Protein AF-A0AAJ0L9N7-F1 (afdb_monomer_lite)

Radius of gyration: 23.07 Å; chains: 1; bounding box: 60×70×43 Å

Secondary structure (DSSP, 8-state):
----------------------TTSSSSHHHHHHHT-HHHHHHHHHHHHHHTSHHHHHHHHHHTHHHHHHHHHHHHHHHHHHHHHHHHHHHHHHTTS-HHHHHHHHHHHHTT-HHHHHHHHHHHHHHHHHHHHHHHHHHHHHHHHHH-

Sequence (148 aa):
MIRLLTIVTASIALASCGNASAQCATRDAQGLVASMKPAEQFKSILTMVVGRTQTAAMVKARDGASGDQKLAQAIDAAVKRHNAEWEKNLVSSWQSLSATEIGQACAAMQKNDQRSFMPFAERVGPRVQSLNEPLLRSAAEEVLKTAW

Structure (mmCIF, N/CA/C/O backbone):
data_AF-A0AAJ0L9N7-F1
#
_entry.id   AF-A0AAJ0L9N7-F1
#
loop_
_atom_site.group_PDB
_atom_site.id
_atom_site.type_symbol
_atom_site.label_atom_id
_atom_site.label_alt_id
_atom_site.label_comp_id
_atom_site.label_asym_id
_atom_site.label_entity_id
_atom_site.label_seq_id
_atom_site.pdbx_PDB_ins_code
_atom_site.Cartn_x
_atom_site.Cartn_y
_atom_site.Cartn_z
_atom_site.occupancy
_atom_site.B_iso_or_equiv
_atom_site.auth_seq_id
_atom_site.auth_comp_id
_atom_site.auth_asym_id
_atom_site.auth_atom_id
_atom_site.pdbx_PDB_model_num
ATOM 1 N N . MET A 1 1 ? -36.545 59.651 -20.093 1.00 35.72 1 MET A N 1
ATOM 2 C CA . MET A 1 1 ? -37.618 58.785 -20.623 1.00 35.72 1 MET A CA 1
ATOM 3 C C . MET A 1 1 ? -37.363 57.369 -20.121 1.00 35.72 1 MET A C 1
ATOM 5 O O . MET A 1 1 ? -36.247 56.917 -20.299 1.00 35.72 1 MET A O 1
ATOM 9 N N . ILE A 1 2 ? -38.348 56.785 -19.416 1.00 35.78 2 ILE A N 1
ATOM 10 C CA . ILE A 1 2 ? -38.889 55.405 -19.549 1.00 35.78 2 ILE A CA 1
ATOM 11 C C . ILE A 1 2 ? -37.865 54.252 -19.645 1.00 35.78 2 ILE A C 1
ATOM 13 O O . ILE A 1 2 ? -37.016 54.279 -20.516 1.00 35.78 2 ILE A O 1
ATOM 17 N N . ARG A 1 3 ? -37.951 53.107 -18.957 1.00 36.12 3 ARG A N 1
ATOM 18 C CA . ARG A 1 3 ? -38.652 52.535 -17.785 1.00 36.12 3 ARG A CA 1
ATOM 19 C C . ARG A 1 3 ? -38.200 51.053 -17.792 1.00 36.12 3 ARG A C 1
ATOM 21 O O . ARG A 1 3 ? -38.256 50.445 -18.849 1.00 36.12 3 ARG A O 1
ATOM 28 N N . LEU A 1 4 ? -37.898 50.505 -16.612 1.00 39.31 4 LEU A N 1
ATOM 29 C CA . LEU A 1 4 ? -38.207 49.137 -16.145 1.00 39.31 4 LEU A CA 1
ATOM 30 C C . LEU A 1 4 ? -37.656 47.864 -16.844 1.00 39.31 4 LEU A C 1
ATOM 32 O O . LEU A 1 4 ? -37.852 47.640 -18.029 1.00 39.31 4 LEU A O 1
ATOM 36 N N . LEU A 1 5 ? -37.220 46.957 -15.946 1.00 41.75 5 LEU A N 1
ATOM 37 C CA . LEU A 1 5 ? -37.193 45.478 -16.000 1.00 41.75 5 LEU A CA 1
ATOM 38 C C . LEU A 1 5 ? -36.020 44.865 -16.795 1.00 41.75 5 LEU A C 1
ATOM 40 O O . LEU A 1 5 ? -35.816 45.157 -17.958 1.00 41.75 5 LEU A O 1
ATOM 44 N N . THR A 1 6 ? -35.199 43.968 -16.241 1.00 45.72 6 THR A N 1
ATOM 45 C CA . THR A 1 6 ? -35.601 42.796 -15.448 1.00 45.72 6 THR A CA 1
ATOM 46 C C . THR A 1 6 ? -34.448 42.317 -14.560 1.00 45.72 6 THR A C 1
ATOM 48 O O . THR A 1 6 ? -33.319 42.148 -15.012 1.00 45.72 6 THR A O 1
ATOM 51 N N . ILE A 1 7 ? -34.768 42.076 -13.291 1.00 47.03 7 ILE A N 1
ATOM 52 C CA . ILE A 1 7 ? -33.975 41.310 -12.331 1.00 47.03 7 ILE A CA 1
ATOM 53 C C . ILE A 1 7 ? -33.958 39.852 -12.798 1.00 47.03 7 ILE A C 1
ATOM 55 O O . ILE A 1 7 ? -35.017 39.238 -12.894 1.00 47.03 7 ILE A O 1
ATOM 59 N N . VAL A 1 8 ? -32.777 39.276 -13.014 1.00 39.59 8 VAL A N 1
ATOM 60 C CA . VAL A 1 8 ? -32.585 37.831 -12.837 1.00 39.59 8 VAL A CA 1
ATOM 61 C C . VAL A 1 8 ? -31.433 37.643 -11.864 1.00 39.59 8 VAL A C 1
ATOM 63 O O . VAL A 1 8 ? -30.267 37.510 -12.223 1.00 39.59 8 VAL A O 1
ATOM 66 N N . THR A 1 9 ? -31.801 37.669 -10.589 1.00 46.03 9 THR A N 1
ATOM 67 C CA . THR A 1 9 ? -31.110 36.990 -9.500 1.00 46.03 9 THR A CA 1
ATOM 68 C C . THR A 1 9 ? -31.055 35.498 -9.823 1.00 46.03 9 THR A C 1
ATOM 70 O O . THR A 1 9 ? -31.928 34.727 -9.438 1.00 46.03 9 THR A O 1
ATOM 73 N N . ALA A 1 10 ? -30.015 35.069 -10.532 1.00 38.81 10 ALA A N 1
ATOM 74 C CA . ALA A 1 10 ? -29.570 33.685 -10.471 1.00 38.81 10 ALA A CA 1
ATOM 75 C C . ALA A 1 10 ? -28.557 33.593 -9.330 1.00 38.81 10 ALA A C 1
ATOM 77 O O . ALA A 1 10 ? -27.344 33.634 -9.529 1.00 38.81 10 ALA A O 1
ATOM 78 N N . SER A 1 11 ? -29.088 33.519 -8.110 1.00 39.62 11 SER A N 1
ATOM 79 C CA . SER A 1 11 ? -28.357 33.042 -6.945 1.00 39.62 11 SER A CA 1
ATOM 80 C C . SER A 1 11 ? -27.956 31.597 -7.218 1.00 39.62 11 SER A C 1
ATOM 82 O O . SER A 1 11 ? -28.660 30.664 -6.839 1.00 39.62 11 SER A O 1
ATOM 84 N N . ILE A 1 12 ? -26.827 31.394 -7.896 1.00 42.88 12 ILE A N 1
ATOM 85 C CA . ILE A 1 12 ? -26.149 30.107 -7.871 1.00 42.88 12 ILE A CA 1
ATOM 86 C C . ILE A 1 12 ? -25.488 30.035 -6.497 1.00 42.88 12 ILE A C 1
ATOM 88 O O . ILE A 1 12 ? -24.301 30.297 -6.318 1.00 42.88 12 ILE A O 1
ATOM 92 N N . ALA A 1 13 ? -26.308 29.702 -5.501 1.00 38.75 13 ALA A N 1
ATOM 93 C CA . ALA A 1 13 ? -25.849 29.025 -4.312 1.00 38.75 13 ALA A CA 1
ATOM 94 C C . ALA A 1 13 ? -25.315 27.667 -4.780 1.00 38.75 13 ALA A C 1
ATOM 96 O O . ALA A 1 13 ? -26.000 26.648 -4.722 1.00 38.75 13 ALA A O 1
ATOM 97 N N . LEU A 1 14 ? -24.079 27.659 -5.285 1.00 41.41 14 LEU A N 1
ATOM 98 C CA . LEU A 1 14 ? -23.240 26.482 -5.189 1.00 41.41 14 LEU A CA 1
ATOM 99 C C . LEU A 1 14 ? -23.036 26.295 -3.694 1.00 41.41 14 LEU A C 1
ATOM 101 O O . LEU A 1 14 ? -22.124 26.850 -3.086 1.00 41.41 14 LEU A O 1
ATOM 105 N N . ALA A 1 15 ? -23.953 25.535 -3.105 1.00 43.56 15 ALA A N 1
ATOM 106 C CA . ALA A 1 15 ? -23.656 24.711 -1.965 1.00 43.56 15 ALA A CA 1
ATOM 107 C C . ALA A 1 15 ? -22.459 23.838 -2.363 1.00 43.56 15 ALA A C 1
ATOM 109 O O . ALA A 1 15 ? -22.602 22.687 -2.764 1.00 43.56 15 ALA A O 1
ATOM 110 N N . SER A 1 16 ? -21.251 24.387 -2.247 1.00 36.44 16 SER A N 1
ATOM 111 C CA . SER A 1 16 ? -20.087 23.601 -1.893 1.00 36.44 16 SER A CA 1
ATOM 112 C C . SER A 1 16 ? -20.293 23.179 -0.439 1.00 36.44 16 SER A C 1
ATOM 114 O O . SER A 1 16 ? -19.623 23.635 0.484 1.00 36.44 16 SER A O 1
ATOM 116 N N . CYS A 1 17 ? -21.270 22.290 -0.223 1.00 40.53 17 CYS A N 1
ATOM 117 C CA . CYS A 1 17 ? -21.183 21.333 0.861 1.00 40.53 17 CYS A CA 1
ATOM 118 C C . CYS A 1 17 ? -19.823 20.685 0.666 1.00 40.53 17 CYS A C 1
ATOM 120 O O . CYS A 1 17 ? -19.598 19.993 -0.328 1.00 40.53 17 CYS A O 1
ATOM 122 N N . GLY A 1 18 ? -18.883 21.079 1.522 1.00 36.41 18 GLY A N 1
ATOM 123 C CA . GLY A 1 18 ? -17.496 20.711 1.383 1.00 36.41 18 GLY A CA 1
ATOM 124 C C . GLY A 1 18 ? -17.401 19.215 1.150 1.00 36.41 18 GLY A C 1
ATOM 125 O O . GLY A 1 18 ? -18.047 18.427 1.841 1.00 36.41 18 GLY A O 1
ATOM 126 N N . ASN A 1 19 ? -16.547 18.829 0.210 1.00 38.94 19 ASN A N 1
ATOM 127 C CA . ASN A 1 19 ? -15.891 17.539 0.294 1.00 38.94 19 ASN A CA 1
ATOM 128 C C . ASN A 1 19 ? -15.033 17.579 1.567 1.00 38.94 19 ASN A C 1
ATOM 130 O O . ASN A 1 19 ? -13.815 17.724 1.502 1.00 38.94 19 ASN A O 1
ATOM 134 N N . ALA A 1 20 ? -15.673 17.515 2.738 1.00 42.22 20 ALA A N 1
ATOM 135 C CA . ALA A 1 20 ? -15.038 16.997 3.924 1.00 42.22 20 ALA A CA 1
ATOM 136 C C . ALA A 1 20 ? -14.552 15.629 3.473 1.00 42.22 20 ALA A C 1
ATOM 138 O O . ALA A 1 20 ? -15.361 14.745 3.184 1.00 42.22 20 ALA A O 1
ATOM 139 N N . SER A 1 21 ? -13.242 15.514 3.256 1.00 46.56 21 SER A N 1
ATOM 140 C CA . SER A 1 21 ? -12.614 14.247 2.932 1.00 46.56 21 SER A CA 1
ATOM 141 C C . SER A 1 21 ? -13.201 13.236 3.899 1.00 46.56 21 SER A C 1
ATOM 143 O O . SER A 1 21 ? -13.105 13.450 5.109 1.00 46.56 21 SER A O 1
ATOM 145 N N . ALA A 1 22 ? -13.875 12.210 3.380 1.00 61.59 22 ALA A N 1
ATOM 146 C CA . ALA A 1 22 ? -14.599 11.223 4.173 1.00 61.59 22 ALA A CA 1
ATOM 147 C C . ALA A 1 22 ? -13.613 10.275 4.888 1.00 61.59 22 ALA A C 1
ATOM 149 O O . ALA A 1 22 ? -13.736 9.054 4.840 1.00 61.59 22 ALA A O 1
ATOM 150 N N . GLN A 1 23 ? -12.576 10.854 5.500 1.00 69.62 23 GLN A N 1
ATOM 151 C CA . GLN A 1 23 ? -11.595 10.198 6.334 1.00 69.62 23 GLN A CA 1
ATOM 152 C C . GLN A 1 23 ? -12.362 9.514 7.459 1.00 69.62 23 GLN A C 1
ATOM 154 O O . GLN A 1 23 ? -13.088 10.164 8.208 1.00 69.62 23 GLN A O 1
ATOM 159 N N . CYS A 1 24 ? -12.233 8.199 7.542 1.00 82.00 24 CYS A N 1
ATOM 160 C CA . CYS A 1 24 ? -12.970 7.325 8.434 1.00 82.00 24 CYS A CA 1
ATOM 161 C C . CYS A 1 24 ? -14.485 7.496 8.325 1.00 82.00 24 CYS A C 1
ATOM 163 O O . CYS A 1 24 ? -15.171 7.631 9.339 1.00 82.00 24 CYS A O 1
ATOM 165 N N . ALA A 1 25 ? -15.005 7.485 7.091 1.00 79.31 25 ALA A N 1
ATOM 166 C CA . ALA A 1 25 ? -16.443 7.448 6.821 1.00 79.31 25 ALA A CA 1
ATOM 167 C C . ALA A 1 25 ? -17.147 6.362 7.651 1.00 79.31 25 ALA A C 1
ATOM 169 O O . ALA A 1 25 ? -18.181 6.612 8.268 1.00 79.31 25 ALA A O 1
ATOM 170 N N . THR A 1 26 ? -16.536 5.178 7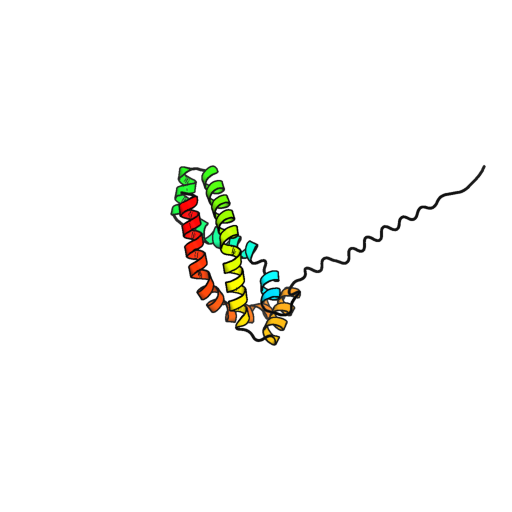.718 1.00 78.94 26 THR A N 1
ATOM 171 C CA . THR A 1 26 ? -16.880 4.131 8.675 1.00 78.94 26 THR A CA 1
ATOM 172 C C . THR A 1 26 ? -15.876 4.174 9.830 1.00 78.94 26 THR A C 1
ATOM 174 O O . THR A 1 26 ? -14.667 4.299 9.628 1.00 78.94 26 THR A O 1
ATOM 177 N N . ARG A 1 27 ? -16.361 4.118 11.077 1.00 82.31 27 ARG A N 1
ATOM 178 C CA . ARG A 1 27 ? -15.514 4.108 12.289 1.00 82.31 27 ARG A CA 1
ATOM 179 C C . ARG A 1 27 ? -14.973 2.705 12.584 1.00 82.31 27 ARG A C 1
ATOM 181 O O . ARG A 1 27 ? -15.039 2.226 13.711 1.00 82.31 27 ARG A O 1
ATOM 188 N N . ASP A 1 28 ? -14.484 2.043 11.548 1.00 91.69 28 ASP A N 1
ATOM 189 C CA . ASP A 1 28 ? -13.930 0.696 11.579 1.00 91.69 28 ASP A CA 1
ATOM 190 C C . ASP A 1 28 ? -12.597 0.645 10.812 1.00 91.69 28 ASP A C 1
ATOM 192 O O . ASP A 1 28 ? -12.126 1.643 10.260 1.00 91.69 28 ASP A O 1
ATOM 196 N N . ALA A 1 29 ? -11.950 -0.523 10.822 1.00 95.00 29 ALA A N 1
ATOM 197 C CA . ALA A 1 29 ? -10.661 -0.708 10.161 1.00 95.00 29 ALA A CA 1
ATOM 198 C C . ALA A 1 29 ? -10.737 -0.439 8.647 1.00 95.00 29 ALA A C 1
ATOM 200 O O . ALA A 1 29 ? -9.767 0.047 8.071 1.00 95.00 29 ALA A O 1
ATOM 201 N N . GLN A 1 30 ? -11.884 -0.707 8.013 1.00 94.94 30 GLN A N 1
ATOM 202 C CA . GLN A 1 30 ? -12.086 -0.457 6.588 1.00 94.94 30 GLN A CA 1
ATOM 203 C C . GLN A 1 30 ? -12.055 1.046 6.289 1.00 94.94 30 GLN A C 1
ATOM 205 O O . GLN A 1 30 ? -11.325 1.486 5.402 1.00 94.94 30 GLN A O 1
ATOM 210 N N . GLY A 1 31 ? -12.793 1.848 7.058 1.00 92.44 31 GLY A N 1
ATOM 211 C CA . GLY A 1 31 ? -12.827 3.300 6.887 1.00 92.44 31 GLY A CA 1
ATOM 212 C C . GLY A 1 31 ? -11.495 3.956 7.230 1.00 92.44 31 GLY A C 1
ATOM 213 O O . GLY A 1 31 ? -11.063 4.884 6.540 1.00 92.44 31 GLY A O 1
ATOM 214 N N . LEU A 1 32 ? -10.804 3.439 8.249 1.00 94.75 32 LEU A N 1
ATOM 215 C CA . LEU A 1 32 ? -9.445 3.847 8.590 1.00 94.75 32 LEU A CA 1
ATOM 216 C C . LEU A 1 32 ? -8.479 3.609 7.425 1.00 94.75 32 LEU A C 1
ATOM 218 O O . LEU A 1 32 ? -7.826 4.549 6.976 1.00 94.75 32 LEU A O 1
ATOM 222 N N . VAL A 1 33 ? -8.433 2.389 6.886 1.00 95.69 33 VAL A N 1
ATOM 223 C CA . VAL A 1 33 ? -7.534 2.039 5.776 1.00 95.69 33 VAL A CA 1
ATOM 224 C C . VAL A 1 33 ? -7.876 2.806 4.505 1.00 95.69 33 VAL A C 1
ATOM 226 O O . VAL A 1 33 ? -6.971 3.346 3.875 1.00 95.69 33 VAL A O 1
ATOM 229 N N . ALA A 1 34 ? -9.156 2.949 4.155 1.00 93.50 34 ALA A N 1
ATOM 230 C CA . ALA A 1 34 ? -9.568 3.728 2.985 1.00 93.50 34 ALA A CA 1
ATOM 231 C C . ALA A 1 34 ? -9.040 5.177 3.035 1.00 93.50 34 ALA A C 1
ATOM 233 O O . ALA A 1 34 ? -8.636 5.739 2.016 1.00 93.50 34 ALA A O 1
ATOM 234 N N . SER A 1 35 ? -8.957 5.760 4.234 1.00 91.94 35 SER A N 1
ATOM 235 C CA . SER A 1 35 ? -8.435 7.118 4.454 1.00 91.94 35 SER A CA 1
ATOM 236 C C . SER A 1 35 ? -6.933 7.247 4.234 1.00 91.94 35 SER A C 1
ATOM 238 O O . SER A 1 35 ? -6.450 8.337 3.935 1.00 91.94 35 SER A O 1
ATOM 240 N N . MET A 1 36 ? -6.197 6.142 4.372 1.00 92.06 36 MET A N 1
ATOM 241 C CA . MET A 1 36 ? -4.752 6.076 4.138 1.00 92.06 36 MET A CA 1
ATOM 242 C C . MET A 1 36 ? -4.403 6.005 2.653 1.00 92.06 36 MET A C 1
ATOM 244 O O . MET A 1 36 ? -3.224 6.059 2.311 1.00 92.06 36 MET A O 1
ATOM 248 N N . LYS A 1 37 ? -5.411 5.891 1.776 1.00 94.06 37 LYS A N 1
ATOM 249 C CA . LYS A 1 37 ? -5.249 5.765 0.325 1.00 94.06 37 LYS A CA 1
ATOM 250 C C . LYS A 1 37 ? -4.339 4.581 -0.044 1.00 94.06 37 LYS A C 1
ATOM 252 O O . LYS A 1 37 ? -3.239 4.770 -0.572 1.00 94.06 37 LYS A O 1
ATOM 257 N N . PRO A 1 38 ? -4.793 3.342 0.212 1.00 94.25 38 PRO A N 1
ATOM 258 C CA . PRO A 1 38 ? -3.943 2.153 0.181 1.00 94.25 38 PRO A CA 1
ATOM 259 C C . PRO A 1 38 ? -3.271 1.932 -1.181 1.00 94.25 38 PRO A C 1
ATOM 261 O O . PRO A 1 38 ? -2.104 1.556 -1.217 1.00 94.25 38 PRO A O 1
ATOM 264 N N . ALA A 1 39 ? -3.944 2.253 -2.291 1.00 94.62 39 ALA A N 1
ATOM 265 C CA . ALA A 1 39 ? -3.371 2.138 -3.635 1.00 94.62 39 ALA A CA 1
ATOM 266 C C . ALA A 1 39 ? -2.206 3.109 -3.890 1.00 94.62 39 ALA A C 1
ATOM 268 O O . ALA A 1 39 ? -1.184 2.720 -4.458 1.00 94.62 39 ALA A O 1
ATOM 269 N N . GLU A 1 40 ? -2.333 4.367 -3.453 1.00 96.69 40 GLU A N 1
ATOM 270 C CA . GLU A 1 40 ? -1.262 5.368 -3.565 1.00 96.69 40 GLU A CA 1
ATOM 271 C C . GLU A 1 40 ? -0.068 4.967 -2.685 1.00 96.69 40 GLU A C 1
ATOM 273 O O . GLU A 1 40 ? 1.084 5.016 -3.127 1.00 96.69 40 GLU A O 1
ATOM 278 N N . GLN A 1 41 ? -0.350 4.496 -1.465 1.00 96.12 41 GLN A N 1
ATOM 279 C CA . GLN A 1 41 ? 0.658 3.979 -0.545 1.00 96.12 41 GLN A CA 1
ATOM 280 C C . GLN A 1 41 ? 1.403 2.778 -1.147 1.00 96.12 41 GLN A C 1
ATOM 282 O O . GLN A 1 41 ? 2.635 2.766 -1.163 1.00 96.12 41 GLN A O 1
ATOM 287 N N . PHE A 1 42 ? 0.674 1.798 -1.686 1.00 98.06 42 PHE A N 1
ATOM 288 C CA . PHE A 1 42 ? 1.258 0.599 -2.280 1.00 98.06 42 PHE A CA 1
ATOM 289 C C . PHE A 1 42 ? 2.136 0.934 -3.482 1.00 98.06 42 PHE A C 1
ATOM 291 O O . PHE A 1 42 ? 3.283 0.494 -3.542 1.00 98.06 42 PHE A O 1
ATOM 298 N N . LYS A 1 43 ? 1.645 1.779 -4.400 1.00 98.31 43 LYS A N 1
ATOM 299 C CA . LYS A 1 43 ? 2.423 2.243 -5.556 1.00 98.31 43 LYS A CA 1
ATOM 300 C C . LYS A 1 43 ? 3.726 2.913 -5.125 1.00 98.31 43 LYS A C 1
ATOM 302 O O . LYS A 1 43 ? 4.780 2.616 -5.688 1.00 98.31 43 LYS A O 1
ATOM 307 N N . SER A 1 44 ? 3.668 3.792 -4.125 1.00 98.12 44 SER A N 1
ATOM 308 C CA . SER A 1 44 ? 4.844 4.503 -3.612 1.00 98.12 44 SER A CA 1
ATOM 309 C C . SER A 1 44 ? 5.885 3.546 -3.019 1.00 98.12 44 SER A C 1
ATOM 311 O O . SER A 1 44 ? 7.059 3.586 -3.395 1.00 98.12 44 SER A O 1
ATOM 313 N N . ILE A 1 45 ? 5.452 2.621 -2.156 1.00 97.69 45 ILE A N 1
ATOM 314 C CA . ILE A 1 45 ? 6.339 1.629 -1.533 1.00 97.69 45 ILE A CA 1
ATOM 315 C C . ILE A 1 45 ? 6.931 0.697 -2.593 1.00 97.69 45 ILE A C 1
ATOM 317 O O . ILE A 1 45 ? 8.143 0.485 -2.607 1.00 97.69 45 ILE A O 1
ATOM 321 N N . LEU A 1 46 ? 6.113 0.180 -3.511 1.00 98.12 46 LEU A N 1
ATOM 322 C CA . LEU A 1 46 ? 6.575 -0.718 -4.567 1.00 98.12 46 LEU A CA 1
ATOM 323 C C . LEU A 1 46 ? 7.596 -0.031 -5.482 1.00 98.12 46 LEU A C 1
ATOM 325 O O . LEU A 1 46 ? 8.632 -0.617 -5.791 1.00 98.12 46 LEU A O 1
ATOM 329 N N . THR A 1 47 ? 7.362 1.237 -5.835 1.00 98.25 47 THR A N 1
ATOM 330 C CA . THR A 1 47 ? 8.323 2.055 -6.593 1.00 98.25 47 THR A CA 1
ATOM 331 C C . THR A 1 47 ? 9.657 2.173 -5.860 1.00 98.25 47 THR A C 1
ATOM 333 O O . THR A 1 47 ? 10.713 1.993 -6.467 1.00 98.25 47 THR A O 1
ATOM 336 N N . MET A 1 48 ? 9.627 2.439 -4.551 1.00 97.94 48 MET A N 1
ATOM 337 C CA . MET A 1 48 ? 10.834 2.536 -3.730 1.00 97.94 48 MET A CA 1
ATOM 338 C C . MET A 1 48 ? 11.589 1.203 -3.657 1.00 97.94 48 MET A C 1
ATOM 340 O O . MET A 1 48 ? 12.809 1.187 -3.812 1.00 97.94 48 MET A O 1
ATOM 344 N N . VAL A 1 49 ? 10.880 0.094 -3.425 1.00 96.75 49 VAL A N 1
ATOM 345 C CA . VAL A 1 49 ? 11.472 -1.248 -3.327 1.00 96.75 49 VAL A CA 1
ATOM 346 C C . VAL A 1 49 ? 12.125 -1.641 -4.649 1.00 96.75 49 VAL A C 1
ATOM 348 O O . VAL A 1 49 ? 13.307 -1.975 -4.666 1.00 96.75 49 VAL A O 1
ATOM 351 N N . VAL A 1 50 ? 11.396 -1.527 -5.762 1.00 97.94 50 VAL A N 1
ATOM 352 C CA . VAL A 1 50 ? 11.900 -1.833 -7.109 1.00 97.94 50 VAL A CA 1
ATOM 353 C C . VAL A 1 50 ? 13.088 -0.939 -7.459 1.00 97.94 50 VAL A C 1
ATOM 355 O O . VAL A 1 50 ? 14.124 -1.434 -7.905 1.00 97.94 50 VAL A O 1
ATOM 358 N N . GLY A 1 51 ? 12.974 0.368 -7.209 1.00 96.19 51 GLY A N 1
ATOM 359 C CA . GLY A 1 51 ? 13.997 1.358 -7.547 1.00 96.19 51 GLY A CA 1
ATOM 360 C C . GLY A 1 51 ? 15.328 1.183 -6.811 1.00 96.19 51 GLY A C 1
ATOM 361 O O . GLY A 1 51 ? 16.342 1.691 -7.279 1.00 96.19 51 GLY A O 1
ATOM 362 N N . ARG A 1 52 ? 15.350 0.447 -5.693 1.00 96.44 52 ARG A N 1
ATOM 363 C CA . ARG A 1 52 ? 16.570 0.124 -4.931 1.00 96.44 52 ARG A CA 1
ATOM 364 C C . ARG A 1 52 ? 17.278 -1.147 -5.405 1.00 96.44 52 ARG A C 1
ATOM 366 O O . ARG A 1 52 ? 18.315 -1.501 -4.852 1.00 96.44 52 ARG A O 1
ATOM 373 N N . THR A 1 53 ? 16.740 -1.849 -6.400 1.00 96.94 53 THR A N 1
ATOM 374 C CA . THR A 1 53 ? 17.327 -3.104 -6.888 1.00 96.94 53 THR A CA 1
ATOM 375 C C . THR A 1 53 ? 18.367 -2.879 -7.983 1.00 96.94 53 THR A C 1
ATOM 377 O O . THR A 1 53 ? 18.257 -1.965 -8.803 1.00 96.94 53 THR A O 1
ATOM 380 N N . GLN A 1 54 ? 19.359 -3.772 -8.049 1.00 97.12 54 GLN A N 1
ATOM 381 C CA . GLN A 1 54 ? 20.346 -3.771 -9.131 1.00 97.12 54 GLN A CA 1
ATOM 382 C C . GLN A 1 54 ? 19.689 -4.030 -10.495 1.00 97.12 54 GLN A C 1
ATOM 384 O O . GLN A 1 54 ? 20.057 -3.398 -11.480 1.00 97.12 54 GLN A O 1
ATOM 389 N N . THR A 1 55 ? 18.677 -4.899 -10.557 1.00 95.81 55 THR A N 1
ATOM 390 C CA . THR A 1 55 ? 17.945 -5.188 -11.797 1.00 95.81 55 THR A CA 1
ATOM 391 C C . THR A 1 55 ? 17.271 -3.939 -12.360 1.00 95.81 55 THR A C 1
ATOM 393 O O . THR A 1 55 ? 17.394 -3.680 -13.553 1.00 95.81 55 THR A O 1
ATOM 396 N N . ALA A 1 56 ? 16.632 -3.111 -11.524 1.00 96.25 56 ALA A N 1
ATOM 397 C CA . ALA A 1 56 ? 16.069 -1.843 -11.987 1.00 96.25 56 ALA A CA 1
ATOM 398 C C . ALA A 1 56 ? 17.154 -0.899 -12.534 1.00 96.25 56 ALA A C 1
ATOM 400 O O . ALA A 1 56 ? 16.957 -0.286 -13.582 1.00 96.25 56 ALA A O 1
ATOM 401 N N . ALA A 1 57 ? 18.316 -0.815 -11.876 1.00 97.06 57 ALA A N 1
ATOM 402 C CA . ALA A 1 57 ? 19.449 -0.039 -12.385 1.00 97.06 57 ALA A CA 1
ATOM 403 C C . ALA A 1 57 ? 19.951 -0.562 -13.745 1.00 97.06 57 ALA A C 1
ATOM 405 O O . ALA A 1 57 ? 20.238 0.233 -14.637 1.00 97.06 57 ALA A O 1
ATOM 406 N N . MET A 1 58 ? 19.997 -1.880 -13.938 1.00 97.69 58 MET A N 1
ATOM 407 C CA . MET A 1 58 ? 20.386 -2.495 -15.210 1.00 97.69 58 MET A CA 1
ATOM 408 C C . MET A 1 58 ? 19.371 -2.229 -16.330 1.00 97.69 58 MET A C 1
ATOM 410 O O . MET A 1 58 ? 19.783 -1.911 -17.442 1.00 97.69 58 MET A O 1
ATOM 414 N N . VAL A 1 59 ? 18.063 -2.290 -16.048 1.00 97.19 59 VAL A N 1
ATOM 415 C CA . VAL A 1 59 ? 17.012 -1.929 -17.021 1.00 97.19 59 VAL A CA 1
ATOM 416 C C . VAL A 1 59 ? 17.185 -0.481 -17.485 1.00 97.19 59 VAL A C 1
ATOM 418 O O . VAL A 1 59 ? 17.174 -0.210 -18.685 1.00 97.19 59 VAL A O 1
ATOM 421 N N . LYS A 1 60 ? 17.420 0.447 -16.550 1.00 96.12 60 LYS A N 1
ATOM 422 C CA . LYS A 1 60 ? 17.671 1.863 -16.867 1.00 96.12 60 LYS A CA 1
ATOM 423 C C . LYS A 1 60 ? 18.959 2.063 -17.661 1.00 96.12 60 LYS A C 1
ATOM 425 O O . LYS A 1 60 ? 18.972 2.840 -18.607 1.00 96.12 60 LYS A O 1
ATOM 430 N N . ALA A 1 61 ? 20.031 1.355 -17.307 1.00 97.25 61 ALA A N 1
ATOM 431 C CA . ALA A 1 61 ? 21.303 1.441 -18.023 1.00 97.25 61 ALA A CA 1
ATOM 432 C C . ALA A 1 61 ? 21.199 0.912 -19.464 1.00 97.25 61 ALA A C 1
ATOM 434 O O . ALA A 1 61 ? 21.813 1.476 -20.365 1.00 97.25 61 ALA A O 1
ATOM 435 N N . ARG A 1 62 ? 20.411 -0.147 -19.684 1.00 96.75 62 ARG A N 1
ATOM 436 C CA . ARG A 1 62 ? 20.197 -0.755 -21.003 1.00 96.75 62 ARG A CA 1
ATOM 437 C C . ARG A 1 62 ? 19.301 0.098 -21.904 1.00 96.75 62 ARG A C 1
ATOM 439 O O . ARG A 1 62 ? 19.617 0.276 -23.075 1.00 96.75 62 ARG A O 1
ATOM 446 N N . ASP A 1 63 ? 18.200 0.617 -21.358 1.00 95.94 63 ASP A N 1
ATOM 447 C CA . ASP A 1 63 ? 17.109 1.201 -22.153 1.00 95.94 63 ASP A CA 1
ATOM 448 C C . ASP A 1 63 ? 16.976 2.733 -22.006 1.00 95.94 63 ASP A C 1
ATOM 450 O O . ASP A 1 63 ? 16.107 3.349 -22.633 1.00 95.94 63 ASP A O 1
ATOM 454 N N . GLY A 1 64 ? 17.793 3.369 -21.161 1.00 92.81 64 GLY A N 1
ATOM 455 C CA . GLY A 1 64 ? 17.728 4.803 -20.875 1.00 92.81 64 GLY A CA 1
ATOM 456 C C . GLY A 1 64 ? 16.344 5.234 -20.375 1.00 92.81 64 GLY A C 1
ATOM 457 O O . GLY A 1 64 ? 15.733 4.563 -19.542 1.00 92.81 64 GLY A O 1
ATOM 458 N N . ALA A 1 65 ? 15.810 6.327 -20.933 1.00 90.69 65 ALA A N 1
ATOM 459 C CA . ALA A 1 65 ? 14.480 6.848 -20.589 1.00 90.69 65 ALA A CA 1
ATOM 460 C C . ALA A 1 65 ? 13.346 5.826 -20.816 1.00 90.69 65 ALA A C 1
ATOM 462 O O . ALA A 1 65 ? 12.357 5.818 -20.081 1.00 90.69 65 ALA A O 1
ATOM 463 N N . SER A 1 66 ? 13.501 4.920 -21.788 1.00 95.88 66 SER A N 1
ATOM 464 C CA . SER A 1 66 ? 12.520 3.851 -22.018 1.00 95.88 66 SER A CA 1
ATOM 465 C C . SER A 1 66 ? 12.519 2.826 -20.879 1.00 95.88 66 SER A C 1
ATOM 467 O O . SER A 1 66 ? 11.483 2.227 -20.599 1.00 95.88 66 S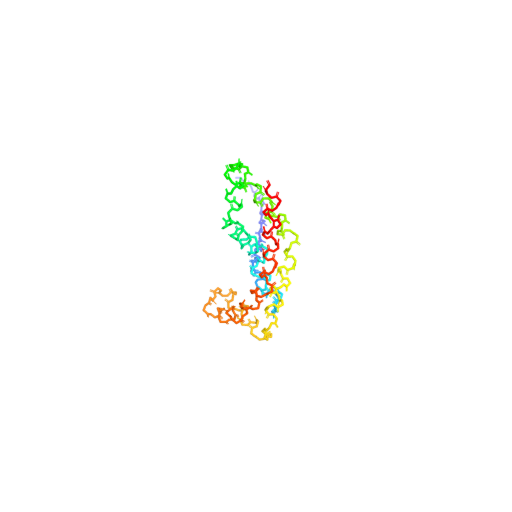ER A O 1
ATOM 469 N N . GLY A 1 67 ? 13.647 2.642 -20.185 1.00 96.00 67 GLY A N 1
ATOM 470 C CA . GLY A 1 67 ? 13.751 1.764 -19.018 1.00 96.00 67 GLY A CA 1
ATOM 471 C C . GLY A 1 67 ? 12.957 2.287 -17.822 1.00 96.00 67 GLY A C 1
ATOM 472 O O . GLY A 1 67 ? 12.230 1.525 -17.183 1.00 96.00 67 GLY A O 1
ATOM 473 N N . ASP A 1 68 ? 13.021 3.595 -17.561 1.00 94.69 68 ASP A N 1
ATOM 474 C CA . ASP A 1 68 ? 12.196 4.237 -16.529 1.00 94.69 68 ASP A CA 1
ATOM 475 C C . ASP A 1 68 ? 10.699 4.083 -16.831 1.00 94.69 68 ASP A C 1
ATOM 477 O O . ASP A 1 68 ? 9.915 3.731 -15.946 1.00 94.69 68 ASP A O 1
ATOM 481 N N . GLN A 1 69 ? 10.304 4.272 -18.093 1.00 97.25 69 GLN A N 1
ATOM 482 C CA . GLN A 1 69 ? 8.918 4.090 -18.518 1.00 97.25 69 GLN A CA 1
ATOM 483 C C . GLN A 1 69 ? 8.449 2.634 -18.367 1.00 97.25 69 GLN A C 1
ATOM 485 O O . GLN A 1 69 ? 7.351 2.405 -17.856 1.00 97.25 69 GLN A O 1
ATOM 490 N N . LYS A 1 70 ? 9.270 1.649 -18.760 1.00 97.25 70 LYS A N 1
ATOM 491 C CA . LYS A 1 70 ? 8.961 0.218 -18.590 1.00 97.25 70 LYS A CA 1
ATOM 492 C C . LYS A 1 70 ? 8.742 -0.141 -17.124 1.00 97.25 70 LYS A C 1
ATOM 494 O O . LYS A 1 70 ? 7.756 -0.797 -16.797 1.00 97.25 70 LYS A O 1
ATOM 499 N N . LEU A 1 71 ? 9.624 0.325 -16.237 1.00 98.06 71 LEU A N 1
ATOM 500 C CA . LEU A 1 71 ? 9.492 0.102 -14.797 1.00 98.06 71 LEU A CA 1
ATOM 501 C C . LEU A 1 71 ? 8.206 0.732 -14.252 1.00 98.06 71 LEU A C 1
ATOM 503 O O . LEU A 1 71 ? 7.469 0.066 -13.531 1.00 98.06 71 LEU A O 1
ATOM 507 N N . ALA A 1 72 ? 7.897 1.976 -14.626 1.00 97.94 72 ALA A N 1
ATOM 508 C CA . ALA A 1 72 ? 6.675 2.649 -14.190 1.00 97.94 72 ALA A CA 1
ATOM 509 C C . ALA A 1 72 ? 5.403 1.913 -14.653 1.00 97.94 72 ALA A C 1
ATOM 511 O O . ALA A 1 72 ? 4.500 1.679 -13.851 1.00 97.94 72 ALA A O 1
ATOM 512 N N . GLN A 1 73 ? 5.352 1.484 -15.918 1.00 98.31 73 GLN A N 1
ATOM 513 C CA . GLN A 1 73 ? 4.225 0.716 -16.461 1.00 98.31 73 GLN A CA 1
ATOM 514 C C . GLN A 1 73 ? 4.075 -0.651 -15.782 1.00 98.31 73 GLN A C 1
ATOM 516 O O . GLN A 1 73 ? 2.959 -1.071 -15.472 1.00 98.31 73 GLN A O 1
ATOM 521 N N . ALA A 1 74 ? 5.190 -1.337 -15.516 1.00 98.38 74 ALA A N 1
ATOM 522 C CA . ALA A 1 74 ? 5.185 -2.608 -14.804 1.00 98.38 74 ALA A CA 1
ATOM 523 C C . ALA A 1 74 ? 4.703 -2.443 -13.351 1.00 98.38 74 ALA A C 1
ATOM 525 O O . ALA A 1 74 ? 3.902 -3.255 -12.886 1.00 98.38 74 ALA A O 1
ATOM 526 N N . ILE A 1 75 ? 5.113 -1.371 -12.660 1.00 98.62 75 ILE A N 1
ATOM 527 C CA . ILE A 1 75 ? 4.613 -1.015 -11.322 1.00 98.62 75 ILE A CA 1
ATOM 528 C C . ILE A 1 75 ? 3.102 -0.782 -11.360 1.00 98.62 75 ILE A C 1
ATOM 530 O O . ILE A 1 75 ? 2.387 -1.357 -10.545 1.00 98.62 75 ILE A O 1
ATOM 534 N N . ASP A 1 76 ? 2.596 0.008 -12.308 1.00 98.38 76 ASP A N 1
ATOM 535 C CA . ASP A 1 76 ? 1.158 0.277 -12.423 1.00 98.38 76 ASP A CA 1
ATOM 536 C C . ASP A 1 76 ? 0.349 -1.002 -12.671 1.00 98.38 76 ASP A C 1
ATOM 538 O O . ASP A 1 76 ? -0.714 -1.204 -12.074 1.00 98.38 76 ASP A O 1
ATOM 542 N N . ALA A 1 77 ? 0.872 -1.906 -13.502 1.00 98.31 77 ALA A N 1
ATOM 543 C CA . ALA A 1 77 ? 0.255 -3.202 -13.746 1.00 98.31 77 ALA A CA 1
ATOM 544 C C . ALA A 1 77 ? 0.245 -4.090 -12.488 1.00 98.31 77 ALA A C 1
ATOM 546 O O . ALA A 1 77 ? -0.782 -4.703 -12.187 1.00 98.31 77 ALA A O 1
ATOM 547 N N . ALA A 1 78 ? 1.348 -4.130 -11.735 1.00 98.25 78 ALA A N 1
ATOM 548 C CA . ALA A 1 78 ? 1.438 -4.874 -10.481 1.00 98.25 78 ALA A CA 1
ATOM 549 C C . ALA A 1 78 ? 0.508 -4.291 -9.404 1.00 98.25 78 ALA A C 1
ATOM 551 O O . ALA A 1 78 ? -0.216 -5.039 -8.751 1.00 98.25 78 ALA A O 1
ATOM 552 N N . VAL A 1 79 ? 0.437 -2.961 -9.268 1.00 98.12 79 VAL A N 1
ATOM 553 C CA . VAL A 1 79 ? -0.507 -2.287 -8.360 1.00 98.12 79 VAL A CA 1
ATOM 554 C C . VAL A 1 79 ? -1.941 -2.661 -8.717 1.00 98.12 79 VAL A C 1
ATOM 556 O O . VAL A 1 79 ? -2.701 -3.064 -7.841 1.00 98.12 79 VAL A O 1
ATOM 559 N N . LYS A 1 80 ? -2.313 -2.617 -10.002 1.00 97.88 80 LYS A N 1
ATOM 560 C CA . LYS A 1 80 ? -3.657 -3.010 -10.448 1.00 97.88 80 LYS A CA 1
ATOM 561 C C . LYS A 1 80 ? -4.005 -4.457 -10.072 1.00 97.88 80 LYS A C 1
ATOM 563 O O . LYS A 1 80 ? -5.156 -4.721 -9.737 1.00 97.88 80 LYS A O 1
ATOM 568 N N . ARG A 1 81 ? -3.042 -5.382 -10.135 1.00 98.12 81 ARG A N 1
ATOM 569 C CA . ARG A 1 81 ? -3.243 -6.799 -9.782 1.00 98.12 81 ARG A CA 1
ATOM 570 C C . ARG A 1 81 ? -3.334 -7.030 -8.275 1.00 98.12 81 ARG A C 1
ATOM 572 O O . ARG A 1 81 ? -4.202 -7.773 -7.831 1.00 98.12 81 ARG A O 1
ATOM 579 N N . HIS A 1 82 ? -2.467 -6.379 -7.506 1.00 98.12 82 HIS A N 1
ATOM 580 C CA . HIS A 1 82 ? -2.208 -6.732 -6.106 1.00 98.12 82 HIS A CA 1
ATOM 581 C C . HIS A 1 82 ? -2.835 -5.771 -5.085 1.00 98.12 82 HIS A C 1
ATOM 583 O O . HIS A 1 82 ? -2.845 -6.072 -3.894 1.00 98.12 82 HIS A O 1
ATOM 589 N N . ASN A 1 83 ? -3.408 -4.637 -5.515 1.00 97.00 83 ASN A N 1
ATOM 590 C CA . ASN A 1 83 ? -3.965 -3.635 -4.594 1.00 97.00 83 ASN A CA 1
ATOM 591 C C . ASN A 1 83 ? -5.069 -4.190 -3.678 1.00 97.00 83 ASN A C 1
ATOM 593 O O . ASN A 1 83 ? -5.136 -3.818 -2.511 1.00 97.00 83 ASN A O 1
ATOM 597 N N . ALA A 1 84 ? -5.922 -5.087 -4.180 1.00 97.81 84 ALA A N 1
ATOM 598 C CA . ALA A 1 84 ? -6.981 -5.675 -3.361 1.00 97.81 84 ALA A CA 1
ATOM 599 C C . ALA A 1 84 ? -6.415 -6.518 -2.202 1.00 97.81 84 ALA A C 1
ATOM 601 O O . ALA A 1 84 ? -6.938 -6.476 -1.089 1.00 97.81 84 ALA A O 1
ATOM 602 N N . GLU A 1 85 ? -5.330 -7.258 -2.443 1.00 98.31 85 GLU A N 1
ATOM 603 C CA . GLU A 1 85 ? -4.656 -8.039 -1.403 1.00 98.31 85 GLU A CA 1
ATOM 604 C C . GLU A 1 85 ? -3.913 -7.133 -0.417 1.00 98.31 85 GLU A C 1
ATOM 606 O O . GLU A 1 85 ? -4.023 -7.321 0.793 1.00 98.31 85 GLU A O 1
ATOM 611 N N . TRP A 1 86 ? -3.238 -6.098 -0.922 1.00 98.06 86 TRP A N 1
ATOM 612 C CA . TRP A 1 86 ? -2.596 -5.074 -0.099 1.00 98.06 86 TRP A CA 1
ATOM 613 C C . TRP A 1 86 ? -3.587 -4.418 0.871 1.00 98.06 86 TRP A C 1
ATOM 615 O O . TRP A 1 86 ? -3.359 -4.376 2.081 1.00 98.06 86 TRP A O 1
ATOM 625 N N . GLU A 1 87 ? -4.729 -3.954 0.360 1.00 97.88 87 GLU A N 1
ATOM 626 C CA . GLU A 1 87 ? -5.776 -3.339 1.175 1.00 97.88 87 GLU A CA 1
ATOM 627 C C . GLU A 1 87 ? -6.340 -4.326 2.204 1.00 97.88 87 GLU A C 1
ATOM 629 O O . GLU A 1 87 ? -6.445 -3.993 3.385 1.00 97.88 87 GLU A O 1
ATOM 634 N N . LYS A 1 88 ? -6.622 -5.568 1.795 1.00 98.31 88 LYS A N 1
ATOM 635 C CA . LYS A 1 88 ? -7.076 -6.630 2.703 1.00 98.31 88 LYS A CA 1
ATOM 636 C C . LYS A 1 88 ? -6.083 -6.868 3.846 1.00 98.31 88 LYS A C 1
ATOM 638 O O . LYS A 1 88 ? -6.498 -7.002 4.999 1.00 98.31 88 LYS A O 1
ATOM 643 N N . ASN A 1 89 ? -4.786 -6.904 3.551 1.00 98.38 89 ASN A N 1
ATOM 644 C CA . ASN A 1 89 ? -3.737 -7.098 4.551 1.00 98.38 89 ASN A CA 1
ATOM 645 C C . ASN A 1 89 ? -3.642 -5.911 5.516 1.00 98.38 89 ASN A C 1
ATOM 647 O O . ASN A 1 89 ? -3.476 -6.110 6.723 1.00 98.38 89 ASN A O 1
ATOM 651 N N . LEU A 1 90 ? -3.796 -4.679 5.022 1.00 98.00 90 LEU A N 1
ATOM 652 C CA . LEU A 1 90 ? -3.882 -3.492 5.874 1.00 98.00 90 LEU A CA 1
ATOM 653 C C . LEU A 1 90 ? -5.099 -3.562 6.799 1.00 98.00 90 LEU A C 1
ATOM 655 O O . LEU A 1 90 ? -4.946 -3.413 8.011 1.00 98.00 90 LEU A O 1
ATOM 659 N N . VAL A 1 91 ? -6.287 -3.853 6.264 1.00 98.00 91 VAL A N 1
ATOM 660 C CA . VAL A 1 91 ? -7.520 -3.963 7.061 1.00 98.00 91 VAL A CA 1
ATOM 661 C C . VAL A 1 91 ? -7.372 -5.041 8.131 1.00 98.00 91 VAL A C 1
ATOM 663 O O . VAL A 1 91 ? -7.637 -4.776 9.301 1.00 98.00 91 VAL A O 1
ATOM 666 N N . SER A 1 92 ? -6.866 -6.224 7.770 1.00 98.06 92 SER A N 1
ATOM 667 C CA . SER A 1 92 ? -6.622 -7.313 8.724 1.00 98.06 92 SER A CA 1
ATOM 668 C C . SER A 1 92 ? -5.613 -6.937 9.813 1.00 98.06 92 SER A C 1
ATOM 670 O O . SER A 1 92 ? -5.720 -7.399 10.951 1.00 98.06 92 SER A O 1
ATOM 672 N N . SER A 1 93 ? -4.636 -6.089 9.485 1.00 97.88 93 SER A N 1
ATOM 673 C CA . SER A 1 93 ? -3.666 -5.591 10.459 1.00 97.88 93 SER A CA 1
ATOM 674 C C . SER A 1 93 ? -4.321 -4.643 11.457 1.00 97.88 93 SER A C 1
ATOM 676 O O . SER A 1 93 ? -4.159 -4.817 12.659 1.00 97.88 93 SER A O 1
ATOM 678 N N . TRP A 1 94 ? -5.117 -3.686 10.977 1.00 97.44 94 TRP A N 1
ATOM 679 C CA . TRP A 1 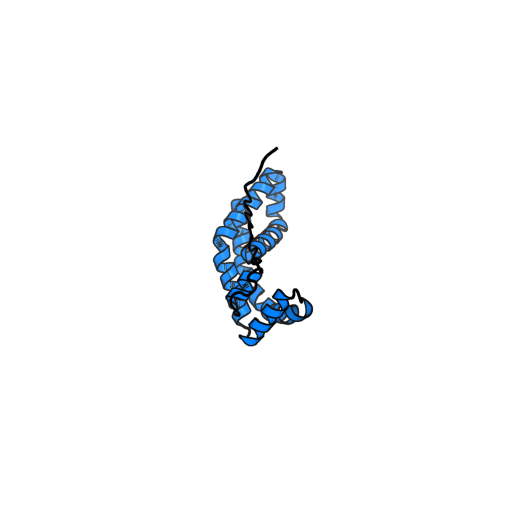94 ? -5.832 -2.736 11.832 1.00 97.44 94 TRP A CA 1
ATOM 680 C C . TRP A 1 94 ? -6.940 -3.394 12.663 1.00 97.44 94 TRP A C 1
ATOM 682 O O . TRP A 1 94 ? -7.195 -2.967 13.785 1.00 97.44 94 TRP A O 1
ATOM 692 N N . GLN A 1 95 ? -7.530 -4.495 12.192 1.00 97.06 95 GLN A N 1
ATOM 693 C CA . GLN A 1 95 ? -8.487 -5.304 12.958 1.00 97.06 95 GLN A CA 1
ATOM 694 C C . GLN A 1 95 ? -7.904 -5.947 14.230 1.00 97.06 95 GLN A C 1
ATOM 696 O O . GLN A 1 95 ? -8.661 -6.515 15.013 1.00 97.06 95 GLN A O 1
ATOM 701 N N . SER A 1 96 ? -6.590 -5.867 14.480 1.00 96.94 96 SER A N 1
ATOM 702 C CA . SER A 1 96 ? -6.032 -6.266 15.778 1.00 96.94 96 SER A CA 1
ATOM 703 C C . SER A 1 96 ? -6.334 -5.274 16.906 1.00 96.94 96 SER A C 1
ATOM 705 O O . SER A 1 96 ? -6.079 -5.590 18.066 1.00 96.94 96 SER A O 1
ATOM 707 N N . LEU A 1 97 ? -6.806 -4.068 16.582 1.00 96.88 97 LEU A N 1
ATOM 708 C CA . LEU A 1 97 ? -7.243 -3.071 17.555 1.00 96.88 97 LEU A CA 1
ATOM 709 C C . LEU A 1 97 ? -8.737 -3.228 17.858 1.00 96.88 97 LEU A C 1
ATOM 711 O O . LEU A 1 97 ? -9.524 -3.666 17.018 1.00 96.88 97 LEU A O 1
ATOM 715 N N . SER A 1 98 ? -9.147 -2.819 19.055 1.00 96.38 98 SER A N 1
ATOM 716 C CA . SER A 1 98 ? -10.562 -2.712 19.412 1.00 96.38 98 SER A CA 1
ATOM 717 C C . SER A 1 98 ? -11.265 -1.605 18.617 1.00 96.38 98 SER A C 1
ATOM 719 O O . SER A 1 98 ? -10.643 -0.650 18.148 1.00 96.38 98 SER A O 1
ATOM 721 N N . ALA A 1 99 ? -12.597 -1.677 18.523 1.00 93.69 99 ALA A N 1
ATOM 722 C CA . ALA A 1 99 ? -13.398 -0.643 17.862 1.00 93.69 99 ALA A CA 1
ATOM 723 C C . ALA A 1 99 ? -13.179 0.759 18.470 1.00 93.69 99 ALA A C 1
ATOM 725 O O . ALA A 1 99 ? -13.134 1.753 17.746 1.00 93.69 99 ALA A O 1
ATOM 726 N N . THR A 1 100 ? -12.985 0.843 19.792 1.00 95.81 100 THR A N 1
ATOM 727 C CA . THR A 1 100 ? -12.675 2.102 20.486 1.00 95.81 100 THR A CA 1
ATOM 728 C C . THR A 1 100 ? -11.336 2.679 20.035 1.00 95.81 100 THR A C 1
ATOM 730 O O . THR A 1 100 ? -11.256 3.865 19.721 1.00 95.81 100 THR A O 1
ATOM 733 N N . GLU A 1 101 ? -10.293 1.850 19.963 1.00 97.25 101 GLU A N 1
ATOM 734 C CA . GLU A 1 101 ? -8.960 2.267 19.512 1.00 97.25 101 GLU A CA 1
ATOM 735 C C . GLU A 1 101 ? -8.974 2.690 18.039 1.00 97.25 101 GLU A C 1
ATOM 737 O O . GLU A 1 101 ? -8.372 3.700 17.684 1.00 97.25 101 GLU A O 1
ATOM 742 N N . ILE A 1 102 ? -9.723 1.986 17.185 1.00 96.75 102 ILE A N 1
ATOM 743 C CA . ILE A 1 102 ? -9.928 2.396 15.791 1.00 96.75 102 ILE A CA 1
ATOM 744 C C . ILE A 1 102 ? -10.618 3.759 15.711 1.00 96.75 102 ILE A C 1
ATOM 746 O O . ILE A 1 102 ? -10.184 4.624 14.951 1.00 96.75 102 ILE A O 1
ATOM 750 N N . GLY A 1 103 ? -11.641 3.996 16.535 1.00 94.56 103 GLY A N 1
ATOM 751 C CA . GLY A 1 103 ? -12.286 5.304 16.637 1.00 94.56 103 GLY A CA 1
ATOM 752 C C . GLY A 1 103 ? -11.314 6.418 17.047 1.00 94.56 103 GLY A C 1
ATOM 753 O O . GLY A 1 103 ? -11.366 7.516 16.489 1.00 94.56 103 GLY A O 1
ATOM 754 N N . GLN A 1 104 ? -10.395 6.136 17.974 1.00 95.75 104 GLN A N 1
ATOM 755 C CA . GLN A 1 104 ? -9.354 7.076 18.404 1.00 95.75 104 GLN A CA 1
ATOM 756 C C . GLN A 1 104 ? -8.325 7.341 17.300 1.00 95.75 104 GLN A C 1
ATOM 758 O O . GLN A 1 104 ? -8.011 8.502 17.034 1.00 95.75 104 GLN A O 1
ATOM 763 N N . ALA A 1 105 ? -7.851 6.298 16.614 1.00 96.00 105 ALA A N 1
ATOM 764 C CA . ALA A 1 105 ? -6.937 6.426 15.481 1.00 96.00 105 ALA A CA 1
ATOM 765 C C . ALA A 1 105 ? -7.565 7.253 14.346 1.00 96.00 105 ALA A C 1
ATOM 767 O O . ALA A 1 105 ? -6.934 8.164 13.810 1.00 96.00 105 ALA A O 1
ATOM 768 N N . CYS A 1 106 ? -8.840 7.005 14.043 1.00 94.38 106 CYS A N 1
ATOM 769 C CA . CYS A 1 106 ? -9.614 7.791 13.089 1.00 94.38 106 CYS A CA 1
ATOM 770 C C . CYS A 1 106 ? -9.726 9.266 13.482 1.00 94.38 106 CYS A C 1
ATOM 772 O O . CYS A 1 106 ? -9.484 10.142 12.654 1.00 94.38 106 CYS A O 1
ATOM 774 N N . ALA A 1 107 ? -10.049 9.554 14.746 1.00 93.69 107 ALA A N 1
ATOM 77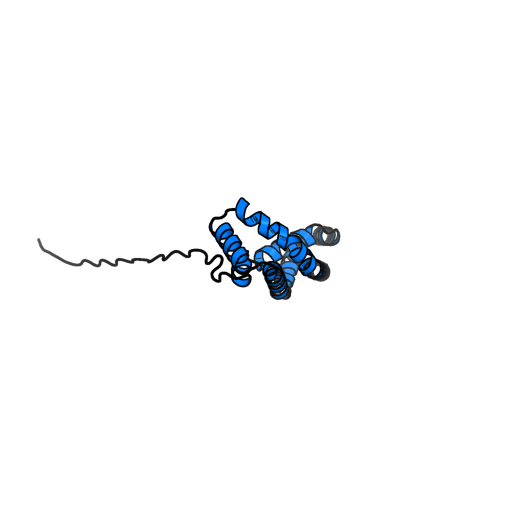5 C CA . ALA A 1 107 ? -10.138 10.925 15.238 1.00 93.69 107 ALA A CA 1
ATOM 776 C C . ALA A 1 107 ? -8.783 11.651 15.188 1.00 93.69 107 ALA A C 1
ATOM 778 O O . ALA A 1 107 ? -8.738 12.834 14.853 1.00 93.69 107 ALA A O 1
ATOM 779 N N . ALA A 1 108 ? -7.685 10.956 15.498 1.00 94.50 108 ALA A N 1
ATOM 780 C CA . ALA A 1 108 ? -6.338 11.508 15.395 1.00 94.50 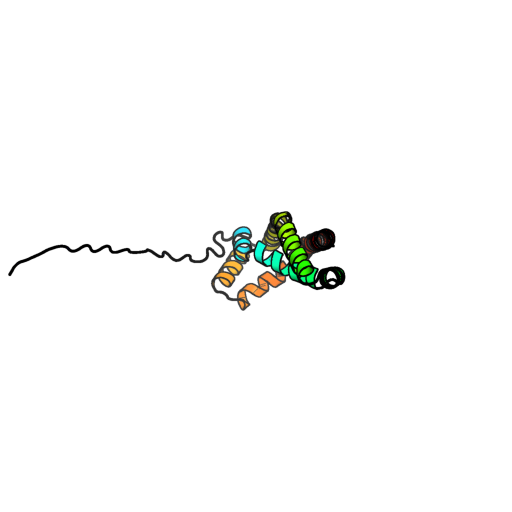108 ALA A CA 1
ATOM 781 C C . ALA A 1 108 ? -5.981 11.835 13.936 1.00 94.50 108 ALA A C 1
ATOM 783 O O . ALA A 1 108 ? -5.553 12.946 13.638 1.00 94.50 108 ALA A O 1
ATOM 784 N N . MET A 1 109 ? -6.249 10.914 13.007 1.00 91.25 109 MET A N 1
ATOM 785 C CA . MET A 1 109 ? -5.991 11.116 11.579 1.00 91.25 109 MET A CA 1
ATOM 786 C C . MET A 1 109 ? -6.815 12.269 10.988 1.00 91.25 109 MET A C 1
ATOM 788 O O . MET A 1 109 ? -6.260 13.101 10.275 1.00 91.25 109 MET A O 1
ATOM 792 N N . GLN A 1 110 ? -8.103 12.379 11.335 1.00 90.88 110 GLN A N 1
ATOM 793 C CA . GLN A 1 110 ? -8.963 13.496 10.910 1.00 90.88 110 GLN A CA 1
ATOM 794 C C . GLN A 1 110 ? -8.445 14.861 11.386 1.00 90.88 110 GLN A C 1
ATOM 796 O O . GLN A 1 110 ? -8.618 15.871 10.708 1.00 90.88 110 GLN A O 1
ATOM 801 N N . LYS A 1 111 ? -7.799 14.901 12.555 1.00 92.44 111 LYS A N 1
ATOM 802 C CA . LYS A 1 111 ? -7.185 16.112 13.119 1.00 92.44 111 LYS A CA 1
ATOM 803 C C . LYS A 1 111 ? -5.750 16.339 12.642 1.00 92.44 111 LYS A C 1
ATOM 805 O O . LYS A 1 111 ? -5.130 17.310 13.067 1.00 92.44 111 LYS A O 1
ATOM 810 N N . ASN A 1 112 ? -5.218 15.450 11.800 1.00 90.81 112 ASN A N 1
ATOM 811 C CA . ASN A 1 112 ? -3.801 15.391 11.448 1.00 90.81 112 ASN A CA 1
ATOM 812 C C . ASN A 1 112 ? -2.878 15.350 12.692 1.00 90.81 112 ASN A C 1
ATOM 814 O O . ASN A 1 112 ? -1.770 15.884 12.692 1.00 90.81 112 ASN A O 1
ATOM 818 N N . ASP A 1 113 ? -3.351 14.729 13.776 1.00 95.38 113 ASP A N 1
ATOM 819 C CA . ASP A 1 113 ? -2.635 14.588 15.040 1.00 95.38 113 ASP A CA 1
ATOM 820 C C . ASP A 1 113 ? -1.752 13.338 15.002 1.00 95.38 113 ASP A C 1
ATOM 822 O O . ASP A 1 113 ? -2.124 12.247 15.446 1.00 95.38 113 ASP A O 1
ATOM 826 N N . GLN A 1 114 ? -0.554 13.505 14.445 1.00 93.69 114 GLN A N 1
ATOM 827 C CA . GLN A 1 114 ? 0.421 12.421 14.359 1.00 93.69 114 GLN A CA 1
ATOM 828 C C . GLN A 1 114 ? 0.811 11.886 15.738 1.00 93.69 114 GLN A C 1
ATOM 830 O O . GLN A 1 114 ? 0.992 10.681 15.890 1.00 93.69 114 GLN A O 1
ATOM 835 N N . ARG A 1 115 ? 0.899 12.743 16.761 1.00 97.06 115 ARG A N 1
ATOM 836 C CA . ARG A 1 115 ? 1.315 12.327 18.105 1.00 97.06 115 ARG A CA 1
ATOM 837 C C . ARG A 1 115 ? 0.323 11.338 18.709 1.00 97.06 115 ARG A C 1
ATOM 839 O O . ARG A 1 115 ? 0.746 10.372 19.337 1.00 97.06 115 ARG A O 1
ATOM 846 N N . SER A 1 116 ? -0.974 11.562 18.515 1.00 96.62 116 SER A N 1
ATOM 847 C CA . SER A 1 116 ? -2.007 10.624 18.963 1.00 96.62 116 SER A CA 1
ATOM 848 C C . SER A 1 116 ? -2.185 9.426 18.035 1.00 96.62 116 SER A C 1
ATOM 850 O O . SER A 1 116 ? -2.609 8.371 18.496 1.00 96.62 116 SER A O 1
ATOM 852 N N . PHE A 1 117 ? -1.857 9.554 16.749 1.00 96.31 117 PHE A N 1
ATOM 853 C CA . PHE A 1 117 ? -1.975 8.456 15.793 1.00 96.31 117 PHE A CA 1
ATOM 854 C C . PHE A 1 117 ? -0.837 7.423 15.911 1.00 96.31 117 PHE A C 1
ATOM 856 O O . PHE A 1 117 ? -1.086 6.216 15.861 1.00 96.31 117 PHE A O 1
ATOM 863 N N . MET A 1 118 ? 0.405 7.884 16.093 1.00 96.69 118 MET A N 1
ATOM 864 C CA . MET A 1 118 ? 1.613 7.050 16.039 1.00 96.69 118 MET A CA 1
ATOM 865 C C . MET A 1 118 ? 1.606 5.830 16.974 1.00 96.69 118 MET A C 1
ATOM 867 O O . MET A 1 118 ? 1.944 4.751 16.492 1.00 96.69 118 MET A O 1
ATOM 871 N N . PRO A 1 119 ? 1.149 5.911 18.240 1.00 97.94 119 PRO A N 1
ATOM 872 C CA . PRO A 1 119 ? 1.114 4.740 19.120 1.00 97.94 119 PRO A CA 1
ATOM 873 C C . PRO A 1 119 ? 0.269 3.576 18.576 1.00 97.94 119 PRO A C 1
ATOM 875 O O . PRO A 1 119 ? 0.571 2.408 18.826 1.00 97.94 119 PRO A O 1
ATOM 878 N N . PHE A 1 120 ? -0.792 3.868 17.813 1.00 97.62 120 PHE A N 1
ATOM 879 C CA . PHE A 1 120 ? -1.588 2.831 17.155 1.00 97.62 120 PHE A CA 1
ATOM 880 C C . PHE A 1 120 ? -0.846 2.239 15.957 1.00 97.62 120 PHE A C 1
ATOM 882 O O . PHE A 1 120 ? -0.801 1.018 15.803 1.00 97.62 120 PHE A O 1
ATOM 889 N N . ALA A 1 121 ? -0.227 3.094 15.139 1.00 95.94 121 ALA A N 1
ATOM 890 C CA . ALA A 1 121 ? 0.555 2.671 13.981 1.00 95.94 121 ALA A CA 1
ATOM 891 C C . ALA A 1 121 ? 1.751 1.792 14.382 1.00 95.94 121 ALA A C 1
ATOM 893 O O . ALA A 1 121 ? 1.994 0.771 13.746 1.00 95.94 121 ALA A O 1
ATOM 894 N N . GLU A 1 122 ? 2.453 2.130 15.464 1.00 97.38 122 GLU A N 1
ATOM 895 C CA . GLU A 1 122 ? 3.575 1.347 15.999 1.00 97.38 122 GLU A CA 1
ATOM 896 C C . GLU A 1 122 ? 3.137 -0.043 16.467 1.00 97.38 122 GLU A C 1
ATOM 898 O O . GLU A 1 122 ? 3.805 -1.035 16.181 1.00 97.38 122 GLU A O 1
ATOM 903 N N . ARG A 1 123 ? 1.979 -0.144 17.131 1.00 97.62 123 ARG A N 1
ATOM 904 C CA . ARG A 1 123 ? 1.420 -1.432 17.570 1.00 97.62 123 ARG A CA 1
ATOM 905 C C . ARG A 1 123 ? 0.967 -2.314 16.408 1.00 97.62 123 ARG A C 1
ATOM 907 O O . ARG A 1 123 ? 1.098 -3.532 16.479 1.00 97.62 123 ARG A O 1
ATOM 914 N N . VAL A 1 124 ? 0.418 -1.711 15.356 1.00 97.50 124 VAL A N 1
ATOM 915 C CA . VAL A 1 124 ? -0.084 -2.419 14.166 1.00 97.50 124 VAL A CA 1
ATOM 916 C C . VAL A 1 124 ? 1.047 -2.740 13.174 1.00 97.50 124 VAL A C 1
ATOM 918 O O . VAL A 1 124 ? 0.962 -3.721 12.431 1.00 97.50 124 VAL A O 1
ATOM 921 N N . GLY A 1 125 ? 2.137 -1.968 13.201 1.00 96.25 125 GLY A N 1
ATOM 922 C CA . GLY A 1 125 ? 3.277 -2.037 12.283 1.00 96.25 125 GLY A CA 1
ATOM 923 C C . GLY A 1 125 ? 3.856 -3.439 12.061 1.00 96.25 125 GLY A C 1
ATOM 924 O O . GLY A 1 125 ? 3.928 -3.859 10.905 1.00 96.25 125 GLY A O 1
ATOM 925 N N . PRO A 1 126 ? 4.195 -4.213 13.111 1.00 97.75 126 PRO A N 1
ATOM 926 C CA . PRO A 1 126 ? 4.718 -5.571 12.945 1.00 97.75 126 PRO A CA 1
ATOM 927 C C . PRO A 1 126 ? 3.776 -6.501 12.168 1.00 97.75 126 PRO A C 1
ATOM 929 O O . PRO A 1 126 ? 4.223 -7.336 11.382 1.00 97.75 126 PRO A O 1
ATOM 932 N N . ARG A 1 127 ? 2.457 -6.338 12.338 1.00 97.50 127 ARG A N 1
ATOM 933 C CA . ARG A 1 127 ? 1.454 -7.130 11.616 1.00 97.50 127 ARG A CA 1
ATOM 934 C C . ARG A 1 127 ? 1.317 -6.681 10.163 1.00 97.50 127 ARG A C 1
ATOM 936 O O . ARG A 1 127 ? 1.273 -7.533 9.280 1.00 97.50 127 ARG A O 1
ATOM 943 N N . VAL A 1 128 ? 1.336 -5.367 9.915 1.00 97.06 128 VAL A N 1
ATOM 944 C CA . VAL A 1 128 ? 1.380 -4.807 8.551 1.00 97.06 128 VAL A CA 1
ATOM 945 C C . VAL A 1 128 ? 2.585 -5.349 7.799 1.00 97.06 128 VAL A C 1
ATOM 947 O O . VAL A 1 128 ? 2.431 -5.806 6.669 1.00 97.06 128 VAL A O 1
ATOM 950 N N . GLN A 1 129 ? 3.757 -5.330 8.434 1.00 95.62 129 GLN A N 1
ATOM 951 C CA . GLN A 1 129 ? 4.997 -5.849 7.874 1.00 95.62 129 GLN A CA 1
ATOM 952 C C . GLN A 1 129 ? 4.871 -7.345 7.568 1.00 95.62 129 GLN A C 1
ATOM 954 O O . GLN A 1 129 ? 5.023 -7.745 6.419 1.00 95.62 129 GLN A O 1
ATOM 959 N N . SER A 1 130 ? 4.501 -8.161 8.558 1.00 97.69 130 SER A N 1
ATOM 960 C CA . SER A 1 130 ? 4.398 -9.614 8.388 1.00 97.69 130 SER A CA 1
ATOM 961 C C . SER A 1 130 ? 3.423 -10.034 7.284 1.00 97.69 130 SER A C 1
ATOM 963 O O . SER A 1 130 ? 3.690 -11.024 6.604 1.00 97.69 130 SER A O 1
ATOM 965 N N . LEU A 1 131 ? 2.302 -9.326 7.110 1.00 96.38 131 LEU A N 1
ATOM 966 C CA . LEU A 1 131 ? 1.312 -9.659 6.083 1.00 96.38 131 LEU A CA 1
ATOM 967 C C . LEU A 1 131 ? 1.691 -9.122 4.698 1.00 96.38 131 LEU A C 1
ATOM 969 O O . LEU A 1 131 ? 1.404 -9.774 3.698 1.00 96.38 131 LEU A O 1
ATOM 973 N N . ASN A 1 132 ? 2.336 -7.956 4.615 1.00 96.50 132 ASN A N 1
ATOM 974 C CA . ASN A 1 132 ? 2.603 -7.306 3.331 1.00 96.50 132 ASN A CA 1
ATOM 975 C C . ASN A 1 132 ? 4.006 -7.538 2.770 1.00 96.50 132 ASN A C 1
ATOM 977 O O . ASN A 1 132 ? 4.194 -7.364 1.569 1.00 96.50 132 ASN A O 1
ATOM 981 N N . GLU A 1 133 ? 4.995 -7.936 3.572 1.00 96.06 133 GLU A N 1
ATOM 982 C CA . GLU A 1 133 ? 6.337 -8.240 3.060 1.00 96.06 133 GLU A CA 1
ATOM 983 C C . GLU A 1 133 ? 6.345 -9.327 1.972 1.00 96.06 133 GLU A C 1
ATOM 985 O O . GLU A 1 133 ? 7.002 -9.113 0.946 1.00 96.06 133 GLU A O 1
ATOM 990 N N . PRO A 1 134 ? 5.621 -10.459 2.115 1.00 97.75 134 PRO A N 1
ATOM 991 C CA . PRO A 1 134 ? 5.553 -11.464 1.056 1.00 97.75 134 PRO A CA 1
ATOM 992 C C . PRO A 1 134 ? 4.938 -10.912 -0.236 1.00 97.75 134 PRO A C 1
ATOM 994 O O . PRO A 1 134 ? 5.481 -11.139 -1.320 1.00 97.75 134 PRO A O 1
ATOM 997 N N . LEU A 1 135 ? 3.857 -10.132 -0.117 1.00 97.75 135 LEU A N 1
ATOM 998 C CA . LEU A 1 135 ? 3.189 -9.491 -1.250 1.00 97.75 135 LEU A CA 1
ATOM 999 C C . LEU A 1 135 ? 4.116 -8.491 -1.951 1.00 97.75 135 LEU A C 1
ATOM 1001 O O . LEU A 1 135 ? 4.250 -8.523 -3.171 1.00 97.75 135 LEU A O 1
ATOM 1005 N N . LEU A 1 136 ? 4.802 -7.636 -1.186 1.00 97.25 136 LEU A N 1
ATOM 1006 C CA . LEU A 1 136 ? 5.761 -6.663 -1.713 1.00 97.25 136 LEU A CA 1
ATOM 1007 C C . LEU A 1 136 ? 6.905 -7.341 -2.457 1.00 97.25 136 LEU A C 1
ATOM 1009 O O . LEU A 1 136 ? 7.288 -6.881 -3.530 1.00 97.25 136 LEU A O 1
ATOM 1013 N N . ARG A 1 137 ? 7.439 -8.436 -1.907 1.00 97.50 137 ARG A N 1
ATOM 1014 C CA . ARG A 1 137 ? 8.495 -9.214 -2.558 1.00 97.50 137 ARG A CA 1
ATOM 1015 C C . ARG A 1 137 ? 8.007 -9.796 -3.881 1.00 97.50 137 ARG A C 1
ATOM 1017 O O . ARG A 1 137 ? 8.645 -9.575 -4.906 1.00 97.50 137 ARG A O 1
ATOM 1024 N N . SER A 1 138 ? 6.864 -10.480 -3.866 1.00 98.00 138 SER A N 1
ATOM 1025 C CA . SER A 1 138 ? 6.289 -11.096 -5.064 1.00 98.00 138 SER A CA 1
ATOM 1026 C C . SER A 1 138 ? 5.966 -10.057 -6.145 1.00 98.00 138 SER A C 1
ATOM 1028 O O . SER A 1 138 ? 6.361 -10.227 -7.299 1.00 98.00 138 SER A O 1
ATOM 1030 N N . ALA A 1 139 ? 5.342 -8.937 -5.769 1.00 98.19 139 ALA A N 1
ATOM 1031 C CA . ALA A 1 139 ? 5.032 -7.850 -6.690 1.00 98.19 139 ALA A CA 1
ATOM 1032 C C . ALA A 1 139 ? 6.302 -7.193 -7.257 1.00 98.19 139 ALA A C 1
ATOM 1034 O O . ALA A 1 139 ? 6.364 -6.911 -8.451 1.00 98.19 139 ALA A O 1
ATOM 1035 N N . ALA A 1 140 ? 7.338 -6.975 -6.440 1.00 98.00 140 ALA A N 1
ATOM 1036 C CA . ALA A 1 140 ? 8.600 -6.409 -6.916 1.00 98.00 140 ALA A CA 1
ATOM 1037 C C . ALA A 1 140 ? 9.310 -7.344 -7.907 1.00 98.00 140 ALA A C 1
ATOM 1039 O O . ALA A 1 140 ? 9.800 -6.886 -8.939 1.00 98.00 140 ALA A O 1
ATOM 1040 N N . GLU A 1 141 ? 9.331 -8.651 -7.639 1.00 98.12 141 GLU A N 1
ATOM 1041 C CA . GLU A 1 141 ? 9.869 -9.642 -8.577 1.00 98.12 141 GLU A CA 1
ATOM 1042 C C . GLU A 1 141 ? 9.106 -9.653 -9.905 1.00 98.12 141 GLU A C 1
ATOM 1044 O O . GLU A 1 141 ? 9.718 -9.716 -10.971 1.00 98.12 141 GLU A O 1
ATOM 1049 N N . GLU A 1 142 ? 7.777 -9.577 -9.857 1.00 98.19 142 GLU A N 1
ATOM 1050 C CA . GLU A 1 142 ? 6.924 -9.502 -11.043 1.00 98.19 142 GLU A CA 1
ATOM 1051 C C . GLU A 1 142 ? 7.219 -8.248 -11.879 1.00 98.19 142 GLU A C 1
ATOM 1053 O O . GLU A 1 142 ? 7.376 -8.342 -13.100 1.00 98.19 142 GLU A O 1
ATOM 1058 N N . VAL A 1 143 ? 7.356 -7.088 -11.228 1.00 98.44 143 VAL A N 1
ATOM 1059 C CA . VAL A 1 143 ? 7.727 -5.827 -11.886 1.00 98.44 143 VAL A CA 1
ATOM 1060 C C . VAL A 1 143 ? 9.062 -5.972 -12.607 1.00 98.44 143 VAL A C 1
ATOM 1062 O O . VAL A 1 143 ? 9.162 -5.646 -13.789 1.00 98.44 143 VAL A O 1
ATOM 1065 N N . LEU A 1 144 ? 10.082 -6.480 -11.913 1.00 97.81 144 LEU A N 1
ATOM 1066 C CA . LEU A 1 144 ? 11.426 -6.610 -12.469 1.00 97.81 144 LEU A CA 1
ATOM 1067 C C . LEU A 1 144 ? 11.473 -7.600 -13.635 1.00 97.81 144 LEU A C 1
ATOM 1069 O O . LEU A 1 144 ? 12.108 -7.300 -14.639 1.00 97.81 144 LEU A O 1
ATOM 1073 N N . LYS A 1 145 ? 10.761 -8.730 -13.546 1.00 97.44 145 LYS A N 1
ATOM 1074 C CA . LYS A 1 145 ? 10.636 -9.701 -14.649 1.00 97.44 145 LYS A CA 1
ATOM 1075 C C . LYS A 1 145 ? 9.910 -9.123 -15.863 1.00 97.44 145 LYS A C 1
ATOM 1077 O O . LYS A 1 145 ? 10.243 -9.477 -16.983 1.00 97.44 145 LYS A O 1
ATOM 1082 N N . THR A 1 146 ? 8.917 -8.264 -15.640 1.00 96.50 146 THR A N 1
ATOM 1083 C CA . THR A 1 146 ? 8.134 -7.639 -16.718 1.00 96.50 146 THR A CA 1
ATOM 1084 C C . THR A 1 146 ? 8.909 -6.518 -17.414 1.00 96.50 146 THR A C 1
ATOM 1086 O O . THR A 1 146 ? 8.737 -6.301 -18.610 1.00 96.50 146 THR A O 1
ATOM 1089 N N . ALA A 1 147 ? 9.722 -5.771 -16.663 1.00 95.00 147 ALA A N 1
ATOM 1090 C CA . ALA A 1 147 ? 10.482 -4.637 -17.187 1.00 95.00 147 ALA A CA 1
ATOM 1091 C C . ALA A 1 147 ? 11.823 -5.036 -17.827 1.00 95.00 147 ALA A C 1
ATOM 1093 O O . ALA A 1 147 ? 12.359 -4.268 -18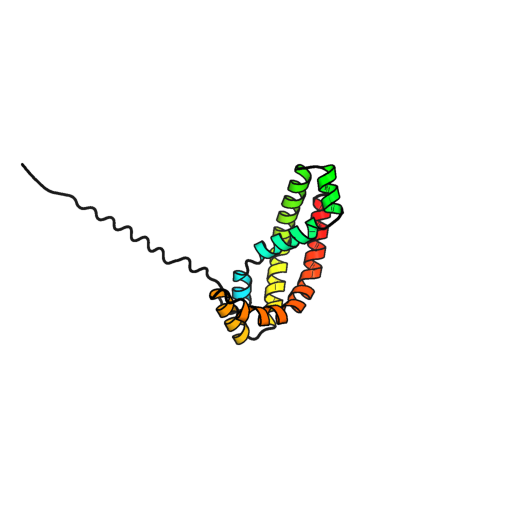.633 1.00 95.00 147 ALA A O 1
ATOM 1094 N N . TRP A 1 148 ? 12.367 -6.194 -17.442 1.00 92.31 148 TRP A N 1
ATOM 1095 C CA . TRP A 1 148 ? 13.557 -6.783 -18.049 1.00 92.31 148 TRP A CA 1
ATOM 1096 C C . TRP A 1 148 ? 13.314 -7.138 -19.511 1.00 92.31 148 TRP A C 1
ATOM 1098 O O . TRP A 1 148 ? 14.148 -6.705 -20.333 1.00 92.31 148 TRP A O 1
#

Foldseek 3Di:
DDDDDDDDPPPPPPPCPDPLVCQCVDLALLSPLVNVVQLVVQLVVLCVVLVPDPLLVVLCVVPPPVLVVLLSVLSVVLSVVCSVQLSVQSSVLLVVDDSVLSNQLSVCVSVVNCVSNVVSCVSSVVSNCVSCVVSSVVSSVSSSVRSD

pLDDT: mean 87.67, std 19.74, range [35.72, 98.62]